Protein 7WWS (pdb70)

InterPro domains:
  IPR000885 Fibrillar collagen, C-terminal [PF01410] (1231-1465)
  IPR000885 Fibrillar collagen, C-terminal [PS51461] (1232-1466)
  IPR000885 Fibrillar collagen, C-terminal [SM00038] (1231-1466)
  IPR001007 VWFC domain [PF00093] (32-88)
  IPR001007 VWFC domain [PS01208] (50-88)
  IPR001007 VWFC domain [PS50184] (30-89)
  IPR001007 VWFC domain [SM00214] (32-88)
  IPR008160 Collagen triple helix repeat [PF01391] (474-532)
  IPR008160 Collagen triple helix repeat [PF01391] (534-592)
  IPR008160 Collagen triple helix repeat [PF01391] (958-1015)
  IPR008160 Collagen triple helix repeat [PF01391] (1077-1135)
  IPR008160 Collagen triple helix repeat [PF01391] (1137-1195)
  IPR050149 Collagen superfamily [PTHR24023] (837-1212)

GO terms:
  GO:0005515 protein binding (F, IPI)
  GO:0048407 platelet-derived growth factor binding (F, IDA)
  GO:0005576 extracellular region (C, TAS)
  GO:0005788 endoplasmic reticulum lumen (C, TAS)
  GO:0031012 extracellular matrix (C, TAS)
  GO:0005576 extracellular region (C, HDA)
  GO:0031012 extracellular matrix (C, HDA)
  GO:0030020 extracellular matrix structural constituent conferring tensile strength (F, HDA)
  GO:0005586 collagen type III trimer (C, IDA)
  GO:0002020 protease binding (F, IPI)
  GO:0005576 extracellular region (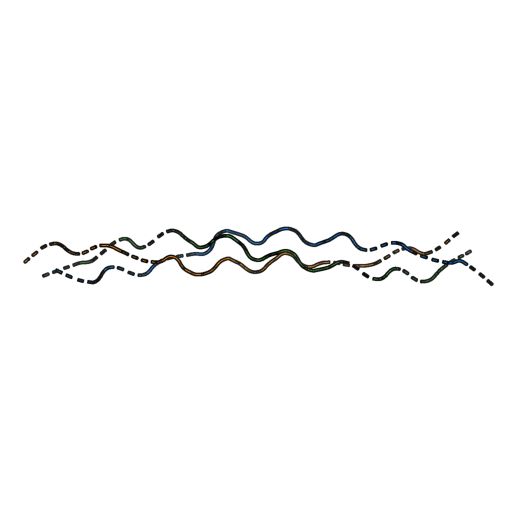C, IDA)
  GO:0042060 wound healing (P, IDA)
  GO:0009314 response to radiation (P, IDA)
  GO:0018149 peptide cross-linking (P, IDA)
  GO:0034097 response to cytokine (P, IDA)
  GO:0007160 cell-matrix adhesion (P, IDA)
  GO:0007179 transforming growth factor beta receptor signaling pathway (P, IDA)
  GO:0005178 integrin binding (F, IMP)
  GO:0005201 extracellular matrix structural constituent (F, IMP)
  GO:0031012 extracellular matrix (C, IMP)

B-factor: mean 15.26, std 11.07, range [2.04, 64.71]

Foldseek 3Di:
DDDDDDDDDDDDDDDDDDDDD/DDDDDDDDDDDDDDDDDDDDD/DDDDDDDDDDDDDDDDDDDDD

Structure (mmCIF, N/CA/C/O backbone):
data_7WWS
#
_entry.id   7WWS
#
_cell.length_a   18.582
_cell.length_b   19.320
_cell.length_c   7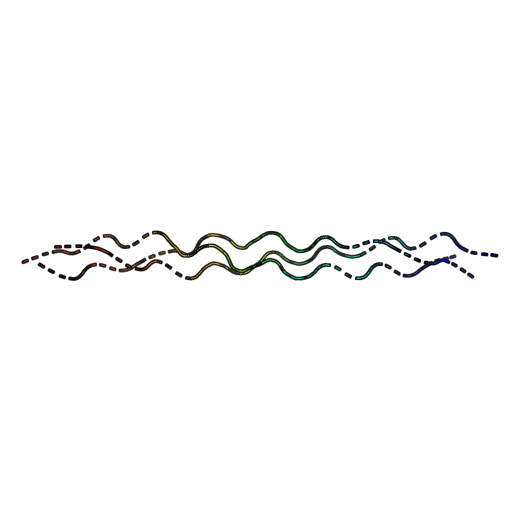4.234
_cell.angle_alpha   90.000
_cell.angle_beta   96.886
_cell.angle_gamma   90.000
#
_symmetry.space_group_name_H-M   'P 1 21 1'
#
loop_
_entity.id
_entity.type
_entity.pdbx_description
1 polymer 'Collagen alpha-1(III) chain'
2 water water
#
loop_
_atom_site.group_PDB
_atom_site.id
_atom_site.type_symbol
_atom_site.label_atom_id
_atom_site.label_alt_id
_atom_site.label_comp_id
_atom_site.label_asym_id
_atom_site.label_entity_id
_atom_site.label_seq_id
_atom_site.pdbx_PDB_ins_code
_atom_site.Cartn_x
_atom_site.Cartn_y
_atom_site.Cartn_z
_atom_site.occupancy
_atom_site.B_iso_or_equiv
_atom_site.auth_seq_id
_atom_site.auth_comp_id
_atom_site.auth_asym_id
_atom_site.auth_atom_id
_atom_site.pdbx_PDB_model_num
ATOM 1 N N . PRO A 1 1 ? 31.357 -2.735 21.521 1.000 25.524 1 PRO A N 1
ATOM 2 C CA . PRO A 1 1 ? 30.084 -2.366 20.881 1.000 22.457 1 PRO A CA 1
ATOM 3 C C . PRO A 1 1 ? 30.151 -2.541 19.372 1.000 32.282 1 PRO A C 1
ATOM 4 O O . PRO A 1 1 ? 31.237 -2.550 18.789 1.000 36.997 1 PRO A O 1
ATOM 16 N N . GLY A 1 3 ? 30.186 -2.000 15.316 1.000 21.940 3 GLY A N 1
ATOM 17 C CA . GLY A 1 3 ? 30.678 -1.029 14.361 1.000 19.967 3 GLY A CA 1
ATOM 18 C C . GLY A 1 3 ? 29.576 -0.260 13.592 1.000 25.046 3 GLY A C 1
ATOM 19 O O . GLY A 1 3 ? 28.383 -0.379 13.850 1.000 21.455 3 GLY A O 1
ATOM 20 N N . PRO A 1 4 ? 29.974 0.681 12.721 1.000 21.746 4 PRO A N 1
ATOM 21 C CA . PRO A 1 4 ? 29.010 1.484 11.982 1.000 22.217 4 PRO A CA 1
ATOM 22 C C . PRO A 1 4 ? 28.227 0.651 10.975 1.000 22.333 4 PRO A C 1
ATOM 23 O O . PRO A 1 4 ? 28.611 -0.454 10.620 1.000 20.259 4 PRO A O 1
ATOM 35 N N . GLY A 1 6 ? 27.018 -0.791 7.423 1.000 14.676 6 GLY A N 1
ATOM 36 C CA . GLY A 1 6 ? 27.633 -1.008 6.134 1.000 15.380 6 GLY A CA 1
ATOM 37 C C . GLY A 1 6 ? 27.122 -0.001 5.118 1.000 14.983 6 GLY A C 1
ATOM 38 O O . GLY A 1 6 ? 26.185 0.804 5.362 1.000 15.589 6 GLY A O 1
ATOM 39 N N . PRO A 1 7 ? 27.790 0.040 3.966 1.000 17.052 7 PRO A N 1
ATOM 40 C CA . PRO A 1 7 ? 27.362 0.942 2.918 1.000 17.648 7 PRO A CA 1
ATOM 41 C C . PRO A 1 7 ? 26.032 0.523 2.288 1.000 13.010 7 PRO A C 1
ATOM 42 O O . PRO A 1 7 ? 25.584 -0.617 2.412 1.000 14.225 7 PRO A O 1
ATOM 54 N N . GLY A 1 9 ? 23.445 -0.932 -0.334 1.000 12.698 9 GLY A N 1
ATOM 55 C CA . GLY A 1 9 ? 23.521 -1.969 -1.344 1.000 13.203 9 GLY A CA 1
ATOM 56 C C . GLY A 1 9 ? 23.696 -1.431 -2.758 1.000 13.331 9 GLY A C 1
ATOM 57 O O . GLY A 1 9 ? 23.331 -0.274 -3.053 1.000 13.538 9 GLY A O 1
ATOM 58 N N . ALA A 1 10 ? 24.069 -2.318 -3.659 1.000 13.430 10 ALA A N 1
ATOM 59 C CA . ALA A 1 10 ? 24.250 -1.991 -5.087 1.000 13.705 10 ALA A CA 1
ATOM 60 C C . ALA A 1 10 ? 22.862 -1.713 -5.687 1.000 13.937 10 ALA A C 1
ATOM 61 O O . ALA A 1 10 ? 21.891 -2.398 -5.359 1.000 17.038 10 ALA A O 1
ATOM 63 N N . ASN A 1 11 ? 22.733 -0.750 -6.585 1.000 14.615 11 ASN A N 1
ATOM 64 C CA . ASN A 1 11 ? 21.450 -0.566 -7.292 1.000 15.535 11 ASN A CA 1
ATOM 65 C C . ASN A 1 11 ? 21.246 -1.693 -8.290 1.000 14.794 11 ASN A C 1
ATOM 66 O O . ASN A 1 11 ? 22.165 -2.386 -8.700 1.000 15.670 11 ASN A O 1
ATOM 71 N N . GLY A 1 12 ? 19.982 -1.958 -8.503 1.000 13.896 12 GLY A N 1
ATOM 72 C CA . GLY A 1 12 ? 19.570 -2.966 -9.475 1.000 13.627 12 GLY A CA 1
ATOM 73 C C . GLY A 1 12 ? 19.928 -2.516 -10.889 1.000 11.868 12 GLY A C 1
ATOM 74 O O . GLY A 1 12 ? 20.171 -1.349 -11.199 1.000 14.873 12 GLY A O 1
ATOM 75 N N . LEU A 1 13 ? 19.933 -3.455 -11.791 1.000 14.421 13 LEU A N 1
ATOM 76 C CA . LEU A 1 13 ? 20.186 -3.159 -13.203 1.000 13.611 13 LEU A CA 1
ATOM 77 C C . LEU A 1 13 ? 18.925 -2.590 -13.849 1.000 11.831 13 LEU A C 1
ATOM 78 O O . LEU A 1 13 ? 17.809 -2.923 -13.450 1.000 12.114 13 LEU A O 1
ATOM 83 N N . SER A 1 14 ? 19.101 -1.855 -14.934 1.000 12.486 14 SER A N 1
ATOM 84 C CA . SER A 1 14 ? 17.946 -1.359 -15.699 1.000 12.814 14 SER A CA 1
ATOM 85 C C . SER A 1 14 ? 17.175 -2.538 -16.292 1.000 11.029 14 SER A C 1
ATOM 86 O O . SER A 1 14 ? 17.725 -3.581 -16.615 1.000 12.132 14 SER A O 1
ATOM 89 N N . GLY A 1 15 ? 15.877 -2.337 -16.429 1.000 9.028 15 GLY A N 1
ATOM 90 C CA . GLY A 1 15 ? 15.012 -3.347 -17.024 1.000 7.707 15 GLY A CA 1
ATOM 91 C C . GLY A 1 15 ? 15.195 -3.568 -18.521 1.000 7.868 15 GLY A C 1
ATOM 92 O O . GLY A 1 15 ? 15.847 -2.791 -19.213 1.000 9.382 15 GLY A O 1
ATOM 93 N N . GLU A 1 16 ? 14.623 -4.670 -18.975 1.000 8.878 16 GLU A N 1
ATOM 94 C CA . GLU A 1 16 ? 14.749 -5.001 -20.403 1.000 9.388 16 GLU A CA 1
ATOM 95 C C . GLU A 1 16 ? 13.745 -4.189 -21.222 1.000 7.183 16 GLU A C 1
ATOM 96 O O . GLU A 1 16 ? 12.770 -3.610 -20.748 1.000 6.860 16 GLU A O 1
ATOM 102 N N . ARG A 1 17 ? 14.018 -4.148 -22.504 1.000 7.364 17 ARG A N 1
ATOM 103 C CA . ARG A 1 17 ? 13.185 -3.484 -23.516 1.000 6.508 17 ARG A CA 1
ATOM 104 C C . ARG A 1 17 ? 11.783 -4.048 -23.475 1.000 4.938 17 ARG A C 1
ATOM 105 O O . ARG A 1 17 ? 11.606 -5.243 -23.333 1.000 6.143 17 ARG A O 1
ATOM 113 N N . GLY A 1 18 ? 10.786 -3.174 -23.579 1.000 4.453 18 GLY A N 1
ATOM 114 C CA . GLY A 1 18 ? 9.389 -3.574 -23.584 1.000 3.986 18 GLY A CA 1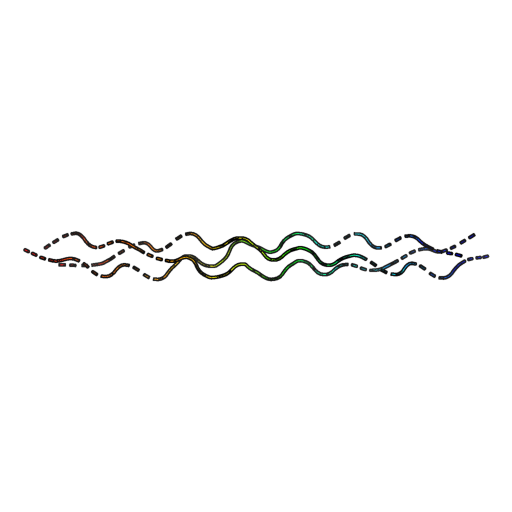
ATOM 115 C C . GLY A 1 18 ? 9.006 -4.336 -24.854 1.000 3.864 18 GLY A C 1
ATOM 116 O O . GLY A 1 18 ? 9.721 -4.369 -25.837 1.000 3.875 18 GLY A O 1
ATOM 117 N N . PRO A 1 19 ? 7.821 -4.961 -24.805 1.000 3.625 19 PRO A N 1
ATOM 118 C CA . PRO A 1 19 ? 7.367 -5.772 -25.935 1.000 3.143 19 PRO A CA 1
ATOM 119 C C . PRO A 1 19 ? 6.921 -4.937 -27.130 1.000 2.708 19 PRO A C 1
ATOM 120 O O . PRO A 1 19 ? 6.589 -3.762 -26.984 1.000 3.106 19 PRO A O 1
ATOM 132 N N . GLY A 1 21 ? 4.581 -3.229 -29.899 1.000 2.436 21 GLY A N 1
ATOM 133 C CA . GLY A 1 21 ? 3.215 -2.737 -29.910 1.000 2.464 21 GLY A CA 1
ATOM 134 C C . GLY A 1 21 ? 2.236 -3.643 -30.647 1.000 2.674 21 GLY A C 1
ATOM 135 O O . GLY A 1 21 ? 2.617 -4.573 -31.363 1.000 2.906 21 GLY A O 1
ATOM 136 N N . PRO A 1 22 ? 0.944 -3.359 -30.472 1.000 3.255 22 PRO A N 1
ATOM 137 C CA . PRO A 1 22 ? -0.075 -4.137 -31.168 1.000 3.395 22 PRO A CA 1
ATOM 138 C C . PRO A 1 22 ? -0.071 -3.861 -32.667 1.000 2.350 22 PRO A C 1
ATOM 139 O O . PRO A 1 22 ? 0.448 -2.854 -33.152 1.000 3.132 22 PRO A O 1
ATOM 151 N N . GLY A 1 24 ? -1.193 -2.532 -36.193 1.000 2.163 24 GLY A N 1
ATOM 152 C CA . GLY A 1 24 ? -1.826 -1.260 -36.515 1.000 2.038 24 GLY A CA 1
ATOM 153 C C . GLY A 1 24 ? -3.303 -1.411 -36.867 1.000 2.445 24 GLY A C 1
ATOM 154 O O . GLY A 1 24 ? -3.793 -2.536 -37.069 1.000 2.705 24 GLY A O 1
ATOM 155 N N . PRO A 1 25 ? -3.993 -0.275 -37.017 1.000 3.150 25 PRO A N 1
ATOM 156 C CA . PRO A 1 25 ? -5.387 -0.296 -37.423 1.000 3.687 25 PRO A CA 1
ATOM 157 C C . PRO A 1 25 ? -5.572 -0.879 -38.814 1.000 2.712 25 PRO A C 1
ATOM 158 O O . PRO A 1 25 ? -4.659 -0.822 -39.614 1.000 2.962 25 PRO A O 1
ATOM 170 N N . GLY A 1 27 ? -6.728 -1.085 -42.755 1.000 3.640 27 GLY A N 1
ATOM 171 C CA . GLY A 1 27 ? -6.878 -0.178 -43.886 1.000 5.384 27 GLY A CA 1
ATOM 172 C C . GLY A 1 27 ? -8.263 0.301 -44.125 1.000 5.917 27 GLY A C 1
ATOM 173 O O . GLY A 1 27 ? -9.223 -0.13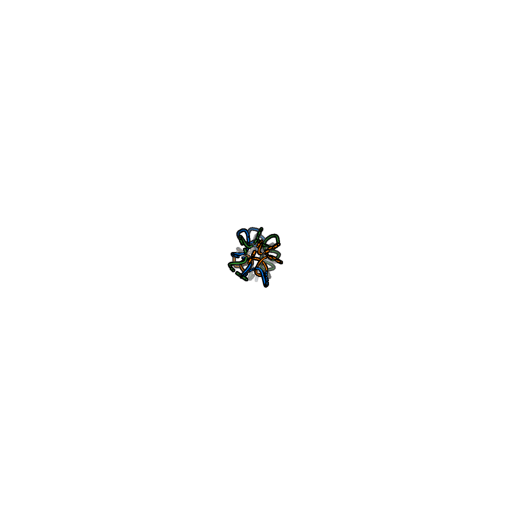7 -43.477 1.000 6.290 27 GLY A O 1
ATOM 175 N N . PRO B 1 1 ? 34.472 -2.981 12.549 1.000 24.472 1 PRO B N 1
ATOM 176 C CA . PRO B 1 1 ? 34.549 -2.336 11.242 1.000 23.077 1 PRO B CA 1
ATOM 177 C C . PRO B 1 1 ? 33.134 -2.057 10.752 1.000 26.124 1 PRO B C 1
ATOM 178 O O . PRO B 1 1 ? 32.162 -2.478 11.367 1.000 23.886 1 PRO B O 1
ATOM 190 N N . GLY B 1 3 ? 29.587 -2.664 8.883 1.000 24.987 3 GLY B N 1
ATOM 191 C CA . GLY B 1 3 ? 28.801 -3.876 8.649 1.000 20.673 3 GLY B CA 1
ATOM 192 C C . GLY B 1 3 ? 28.697 -4.219 7.162 1.000 21.209 3 GLY B C 1
ATOM 193 O O . GLY B 1 3 ? 29.307 -3.536 6.347 1.000 23.616 3 GLY B O 1
ATOM 194 N N . PRO B 1 4 ? 27.991 -5.307 6.770 1.000 19.488 4 PRO B N 1
ATOM 195 C CA . PRO B 1 4 ? 27.926 -5.690 5.369 1.000 21.470 4 PRO B CA 1
ATOM 196 C C . PRO B 1 4 ? 27.226 -4.615 4.534 1.000 16.675 4 PRO B C 1
ATOM 197 O O . PRO B 1 4 ? 26.369 -3.886 5.013 1.000 16.872 4 PRO B O 1
ATOM 209 N N . GLY B 1 6 ? 24.293 -3.238 2.266 1.000 12.560 6 GLY B N 1
ATOM 210 C CA . GLY B 1 6 ? 22.901 -3.607 2.162 1.000 13.166 6 GLY B CA 1
ATOM 211 C C . GLY B 1 6 ? 22.615 -4.553 0.986 1.000 16.225 6 GLY B C 1
ATOM 212 O O . GLY B 1 6 ? 23.451 -4.784 0.127 1.000 17.378 6 GLY B O 1
ATOM 213 N N . PRO B 1 7 ? 21.401 -5.146 0.971 1.000 17.989 7 PRO B N 1
ATOM 214 C CA . PRO B 1 7 ? 20.911 -5.973 -0.140 1.000 23.509 7 PRO B CA 1
ATOM 215 C C . PRO B 1 7 ? 21.011 -5.285 -1.492 1.000 23.751 7 PRO B C 1
ATOM 216 O O . PRO B 1 7 ? 20.698 -4.086 -1.592 1.000 20.258 7 PRO B O 1
ATOM 228 N N . GLY B 1 9 ? 19.623 -3.940 -4.991 1.000 27.180 9 GLY B N 1
ATOM 229 C CA . GLY B 1 9 ? 18.299 -3.648 -5.508 1.000 21.610 9 GLY B CA 1
ATOM 230 C C . GLY B 1 9 ? 17.864 -4.718 -6.499 1.000 16.603 9 GLY B C 1
ATOM 231 O O . GLY B 1 9 ? 18.700 -5.421 -7.069 1.000 18.249 9 GLY B O 1
ATOM 232 N N . ALA B 1 10 ? 16.577 -4.799 -6.770 1.000 16.750 10 ALA B N 1
ATOM 233 C CA . ALA B 1 10 ? 16.034 -5.688 -7.819 1.000 14.218 10 ALA B CA 1
ATOM 234 C C . ALA B 1 10 ? 16.302 -5.047 -9.176 1.000 13.633 10 ALA B C 1
ATOM 235 O O . ALA B 1 10 ? 16.454 -3.825 -9.269 1.000 14.808 10 ALA B O 1
ATOM 237 N N . ASN B 1 11 ? 16.280 -5.868 -10.218 1.000 12.621 11 ASN B N 1
ATOM 238 C CA . ASN B 1 11 ? 16.325 -5.362 -11.591 1.000 13.731 11 ASN B CA 1
ATOM 239 C C . ASN B 1 11 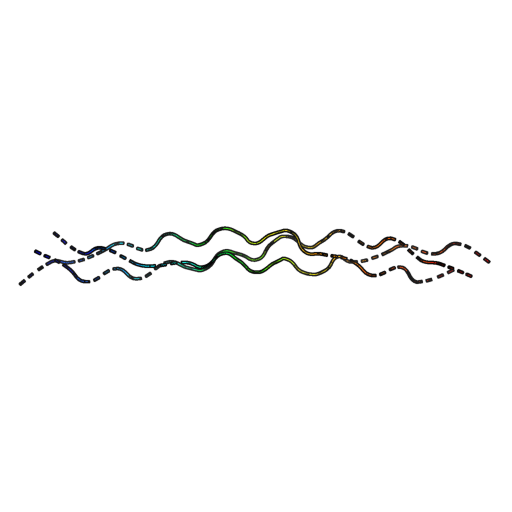? 15.050 -4.612 -11.903 1.000 11.880 11 ASN B C 1
ATOM 240 O O . ASN B 1 11 ? 14.009 -4.872 -11.334 1.000 12.282 11 ASN B O 1
ATOM 245 N N . GLY B 1 12 ? 15.189 -3.664 -12.811 1.000 11.689 12 GLY B N 1
ATOM 246 C CA . GLY B 1 12 ? 14.059 -2.823 -13.192 1.000 11.233 12 GLY B CA 1
ATOM 247 C C . GLY B 1 12 ? 12.993 -3.644 -13.910 1.000 10.060 12 GLY B C 1
ATOM 248 O O . GLY B 1 12 ? 13.251 -4.732 -14.448 1.000 10.563 12 GLY B O 1
ATOM 249 N N . LEU B 1 13 ? 11.791 -3.080 -13.956 1.000 10.489 13 LEU B N 1
ATOM 250 C CA . LEU B 1 13 ? 10.664 -3.671 -14.712 1.000 11.599 13 LEU B CA 1
ATOM 251 C C . LEU B 1 13 ? 10.975 -3.610 -16.189 1.000 8.662 13 LEU B C 1
ATOM 252 O O . LEU B 1 13 ? 11.675 -2.676 -16.678 1.000 9.209 13 LEU B O 1
ATOM 257 N N . SER B 1 14 ? 10.374 -4.502 -16.942 1.000 10.034 14 SER B N 1
ATOM 258 C CA . SER B 1 14 ? 10.370 -4.400 -18.386 1.000 9.956 14 SER B CA 1
ATOM 259 C C . SER B 1 14 ? 9.721 -3.099 -18.839 1.000 7.014 14 SER B C 1
ATOM 260 O O . SER B 1 14 ? 8.825 -2.597 -18.165 1.000 8.274 14 SER B O 1
ATOM 263 N N . GLY B 1 15 ? 10.188 -2.588 -19.953 1.000 6.510 15 GLY B N 1
ATOM 264 C CA . GLY B 1 15 ? 9.637 -1.365 -20.491 1.000 5.844 15 GLY B CA 1
ATOM 265 C C . GLY B 1 15 ? 8.186 -1.483 -20.907 1.000 4.954 15 GLY B C 1
ATOM 266 O O . GLY B 1 15 ? 7.639 -2.571 -21.086 1.000 5.893 15 GLY B O 1
ATOM 267 N N . GLU B 1 16 ? 7.605 -0.327 -21.157 1.000 5.613 16 GLU B N 1
ATOM 268 C CA . GLU B 1 16 ? 6.253 -0.214 -21.684 1.000 6.813 16 GLU B CA 1
ATOM 269 C C . GLU B 1 16 ? 6.145 -0.880 -23.057 1.000 4.806 16 GLU B C 1
ATOM 270 O O . GLU B 1 16 ? 7.077 -0.892 -23.827 1.000 4.352 16 GLU B O 1
ATOM 276 N N . ARG B 1 17 ? 4.977 -1.392 -23.375 1.000 4.445 17 ARG B N 1
ATOM 277 C CA . ARG B 1 17 ? 4.688 -1.909 -24.717 1.000 4.136 17 ARG B CA 1
ATOM 278 C C . ARG B 1 17 ? 4.812 -0.793 -25.729 1.000 3.277 17 ARG B C 1
ATOM 279 O O . ARG B 1 17 ? 4.516 0.369 -25.485 1.000 4.419 17 ARG B O 1
ATOM 287 N N . GLY B 1 18 ? 5.315 -1.160 -26.903 1.000 2.988 18 GLY B N 1
ATOM 288 C CA . GLY B 1 18 ? 5.541 -0.195 -27.999 1.000 3.049 18 GLY B CA 1
ATOM 289 C C . GLY B 1 18 ? 4.256 0.432 -28.501 1.000 3.540 18 GLY B C 1
ATOM 290 O O . GLY B 1 18 ? 3.175 -0.064 -28.244 1.000 3.720 18 GLY B O 1
ATOM 291 N N . PRO B 1 19 ? 4.413 1.541 -29.267 1.000 3.551 19 PRO B N 1
ATOM 292 C CA . PRO B 1 19 ? 3.285 2.173 -29.935 1.000 4.039 19 PRO B CA 1
ATOM 293 C C . PRO B 1 19 ? 2.566 1.228 -30.870 1.000 3.609 19 PRO B C 1
ATOM 294 O O . PRO B 1 19 ? 3.081 0.225 -31.346 1.000 2.687 19 PRO B O 1
ATOM 3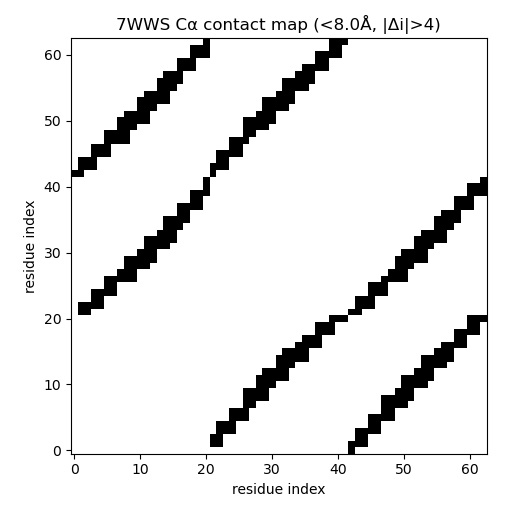06 N N . GLY B 1 21 ? 1.138 -0.290 -34.323 1.000 2.347 21 GLY B N 1
ATOM 307 C CA . GLY B 1 21 ? 1.740 -0.301 -35.644 1.000 2.603 21 GLY B CA 1
ATOM 308 C C . GLY B 1 21 ? 1.101 0.689 -36.610 1.000 2.367 21 GLY B C 1
ATOM 309 O O . GLY B 1 21 ? 0.050 1.270 -36.322 1.000 3.035 21 GLY B O 1
ATOM 310 N N . PRO B 1 22 ? 1.721 0.838 -37.774 1.000 2.836 22 PRO B N 1
ATOM 311 C CA . PRO B 1 22 ? 1.179 1.730 -38.797 1.000 3.234 22 PRO B CA 1
ATOM 312 C C . PRO B 1 22 ? -0.176 1.229 -39.292 1.000 3.027 22 PRO B C 1
ATOM 313 O O . PRO B 1 22 ? -0.451 0.023 -39.315 1.000 2.785 22 PRO B O 1
ATOM 325 N N . GLY B 1 24 ? -2.919 -0.227 -41.723 1.000 2.565 24 GLY B N 1
ATOM 326 C CA . GLY B 1 24 ? -2.909 -1.205 -42.798 1.000 2.672 24 GLY B CA 1
ATOM 327 C C . GLY B 1 24 ? -3.203 -0.585 -44.164 1.000 3.094 24 GLY B C 1
ATOM 328 O O . GLY B 1 24 ? -3.684 0.548 -44.248 1.000 3.672 24 GLY B O 1
ATOM 329 N N . PRO B 1 25 ? -2.991 -1.353 -45.230 1.000 4.098 25 PRO B N 1
ATOM 330 C CA . PRO B 1 25 ? -3.178 -0.853 -46.582 1.000 5.268 25 PRO B CA 1
ATOM 331 C C . PRO B 1 25 ? -4.632 -0.864 -46.981 1.000 5.308 25 PRO B C 1
ATOM 332 O O . PRO B 1 25 ? -5.469 -1.590 -46.455 1.000 5.426 25 PRO B O 1
ATOM 344 N N . GLY B 1 27 ? -8.129 -1.544 -48.916 1.000 11.380 27 GLY B N 1
ATOM 345 C CA . GLY B 1 27 ? -8.754 -2.735 -49.503 1.000 14.337 27 GLY B CA 1
ATOM 346 C C . GLY B 1 27 ? -8.573 -2.862 -50.993 1.000 17.136 27 GLY B C 1
ATOM 347 O O . GLY B 1 27 ? -8.682 -4.019 -51.450 1.000 16.783 27 GLY B O 1
ATOM 349 N N . PRO C 1 1 ? 33.749 -5.040 16.152 1.000 38.112 1 PRO C N 1
ATOM 350 C CA . PRO C 1 1 ? 33.270 -5.979 15.110 1.000 36.593 1 PRO C CA 1
ATOM 351 C C . PRO C 1 1 ? 32.446 -5.238 14.056 1.000 37.735 1 PRO C C 1
ATOM 352 O O . PRO C 1 1 ? 32.246 -4.031 14.204 1.000 34.904 1 PRO C O 1
ATOM 364 N N . GLY C 1 3 ? 29.448 -3.570 11.870 1.000 30.498 3 GLY C N 1
ATOM 365 C CA . GLY C 1 3 ? 28.141 -3.068 12.256 1.000 30.623 3 GLY C CA 1
ATOM 366 C C . GLY C 1 3 ? 26.965 -3.684 11.503 1.000 25.967 3 GLY C C 1
ATOM 367 O O . GLY C 1 3 ? 27.033 -4.710 10.819 1.000 22.750 3 GLY C O 1
ATOM 368 N N . PRO C 1 4 ? 25.802 -3.047 11.641 1.000 19.060 4 PRO C N 1
ATOM 369 C CA . PRO C 1 4 ? 24.601 -3.529 10.967 1.000 19.538 4 PRO C CA 1
ATOM 370 C C . PRO C 1 4 ? 24.725 -3.487 9.458 1.000 19.903 4 PRO C C 1
ATOM 371 O O . PRO C 1 4 ? 25.522 -2.676 8.979 1.000 18.119 4 PRO C O 1
ATOM 383 N N . GLY C 1 6 ? 24.079 -2.315 5.772 1.000 12.839 6 GLY C N 1
ATOM 384 C CA . GLY C 1 6 ? 23.670 -1.037 5.240 1.000 11.071 6 GLY C CA 1
ATOM 385 C C . GLY C 1 6 ? 22.287 -1.036 4.607 1.000 10.477 6 GLY C C 1
ATOM 386 O O . GLY C 1 6 ? 21.644 -2.083 4.473 1.000 12.115 6 GLY C O 1
ATOM 387 N N . PRO C 1 7 ? 21.818 0.151 4.196 1.000 11.549 7 PRO C N 1
ATOM 388 C CA . PRO C 1 7 ? 20.512 0.264 3.553 1.000 11.923 7 PRO C CA 1
ATOM 389 C C . PRO C 1 7 ? 20.397 -0.532 2.275 1.000 11.009 7 PRO C C 1
ATOM 390 O O . PRO C 1 7 ? 21.381 -0.696 1.552 1.000 10.473 7 PRO C O 1
ATOM 402 N N . GLY C 1 9 ? 19.883 -1.342 -1.598 1.000 16.131 9 GLY C N 1
ATOM 403 C CA . GLY C 1 9 ? 20.003 -0.629 -2.859 1.000 17.307 9 GLY C CA 1
ATOM 404 C C . GLY C 1 9 ? 18.647 -0.262 -3.450 1.000 15.837 9 GLY C C 1
ATOM 405 O O . GLY C 1 9 ? 17.652 -0.892 -3.183 1.000 21.206 9 GLY C O 1
ATOM 406 N N . ALA C 1 10 ? 18.619 0.747 -4.298 1.000 18.687 10 ALA C N 1
ATOM 407 C CA . ALA C 1 10 ? 17.402 1.094 -5.062 1.000 17.179 10 ALA C CA 1
ATOM 408 C C . ALA C 1 10 ? 17.205 0.083 -6.193 1.000 14.441 10 ALA C C 1
ATOM 409 O O . ALA C 1 10 ? 18.199 -0.430 -6.726 1.000 16.097 10 ALA C O 1
ATOM 411 N N . ASN C 1 11 ? 15.953 -0.222 -6.538 1.000 15.763 11 ASN C N 1
ATOM 412 C CA . ASN C 1 11 ? 15.702 -1.088 -7.706 1.000 14.419 11 ASN C CA 1
ATOM 413 C C . ASN C 1 11 ? 16.098 -0.392 -9.012 1.000 12.521 11 ASN C C 1
ATOM 414 O O . ASN C 1 11 ? 16.228 0.848 -9.034 1.000 14.484 11 ASN C O 1
ATOM 419 N N . GLY C 1 12 ? 16.339 -1.182 -10.060 1.000 13.528 12 GLY C N 1
ATOM 420 C CA . GLY C 1 12 ? 16.703 -0.566 -11.328 1.000 12.834 12 GLY C CA 1
ATOM 421 C C . GLY C 1 12 ? 15.605 0.267 -11.961 1.000 12.646 12 GLY C C 1
ATOM 422 O O . GLY C 1 12 ? 14.421 0.116 -11.625 1.000 13.095 12 GLY C O 1
ATOM 423 N N . LEU C 1 13 ? 16.003 1.136 -12.892 1.000 11.787 13 LEU C N 1
ATOM 424 C CA . LEU C 1 13 ? 15.015 1.907 -13.648 1.000 11.877 13 LEU C CA 1
ATOM 425 C C . LEU C 1 13 ? 14.340 0.983 -14.658 1.000 8.978 13 LEU C C 1
ATOM 426 O O . LEU C 1 13 ? 14.875 -0.067 -15.062 1.000 9.636 13 LEU C O 1
ATOM 431 N N . SER C 1 14 ? 13.143 1.356 -15.052 1.000 10.050 14 SER C N 1
ATOM 432 C CA A SER C 1 14 ? 12.376 0.570 -16.038 0.500 9.648 14 SER C CA 1
ATOM 433 C CA B SER C 1 14 ? 12.354 0.626 -16.055 0.500 8.917 14 SER C CA 1
ATOM 434 C C . SER C 1 14 ? 13.128 0.568 -17.370 1.000 6.568 14 SER C C 1
ATOM 435 O O . SER C 1 14 ? 13.873 1.509 -17.707 1.000 7.781 14 SER C O 1
ATOM 440 N N . GLY C 1 15 ? 12.894 -0.475 -18.144 1.000 5.818 15 GLY C N 1
ATOM 441 C CA . GLY C 1 15 ? 13.438 -0.581 -19.485 1.000 5.494 15 GLY C CA 1
ATOM 442 C C . GLY C 1 15 ? 12.825 0.382 -20.453 1.000 5.040 15 GLY C C 1
ATOM 443 O O . GLY C 1 15 ? 11.843 1.069 -20.151 1.000 5.758 15 GLY C O 1
ATOM 444 N N . GLU C 1 16 ? 13.495 0.487 -21.580 1.000 5.039 16 GLU C N 1
ATOM 445 C CA . GLU C 1 16 ? 12.980 1.353 -22.657 1.000 5.437 16 GLU C CA 1
ATOM 446 C C . GLU C 1 16 ? 11.681 0.794 -23.214 1.000 4.348 16 GLU C C 1
ATOM 447 O O . GLU C 1 16 ? 11.388 -0.419 -23.117 1.000 4.454 16 GLU C O 1
ATOM 453 N N . ARG C 1 17 ? 10.923 1.663 -23.835 1.000 4.225 17 ARG C N 1
ATOM 454 C CA . ARG C 1 17 ? 9.670 1.253 -24.488 1.000 3.866 17 ARG C CA 1
ATOM 455 C C . ARG C 1 17 ? 9.990 0.337 -25.663 1.000 3.333 17 ARG C C 1
ATOM 456 O O . ARG C 1 17 ? 11.004 0.469 -26.374 1.000 3.923 17 ARG C O 1
ATOM 464 N N . GLY C 1 18 ? 9.115 -0.630 -25.878 1.000 3.849 18 GLY C N 1
ATOM 465 C CA . GLY C 1 18 ? 9.239 -1.528 -27.015 1.000 3.235 18 GLY C CA 1
ATOM 466 C C . GLY C 1 18 ? 9.019 -0.845 -28.353 1.000 3.003 18 GLY C C 1
ATOM 467 O O . GLY C 1 18 ? 8.619 0.334 -28.445 1.000 2.788 18 GLY C O 1
ATOM 468 N N . PRO C 1 19 ? 9.270 -1.564 -29.447 1.000 2.731 19 PRO C N 1
ATOM 469 C CA . PRO C 1 19 ? 9.143 -0.971 -30.778 1.000 2.528 19 PRO C CA 1
ATOM 470 C C . PRO C 1 19 ? 7.689 -0.883 -31.195 1.000 2.275 19 PRO C C 1
ATOM 471 O O . PRO C 1 19 ? 6.815 -1.589 -30.670 1.000 2.479 19 PRO C O 1
ATOM 483 N N . GLY C 1 21 ? 4.362 -1.596 -33.215 1.000 2.062 21 GLY C N 1
ATOM 484 C CA . GLY C 1 21 ? 3.827 -2.848 -33.758 1.000 2.197 21 GLY C CA 1
ATOM 485 C C . GLY C 1 21 ? 3.912 -2.928 -35.266 1.000 2.115 21 GLY C C 1
ATOM 486 O O . GLY C 1 21 ? 4.352 -1.992 -35.940 1.000 2.417 21 GLY C O 1
ATOM 487 N N . PRO C 1 22 ? 3.492 -4.058 -35.827 1.000 2.039 22 PRO 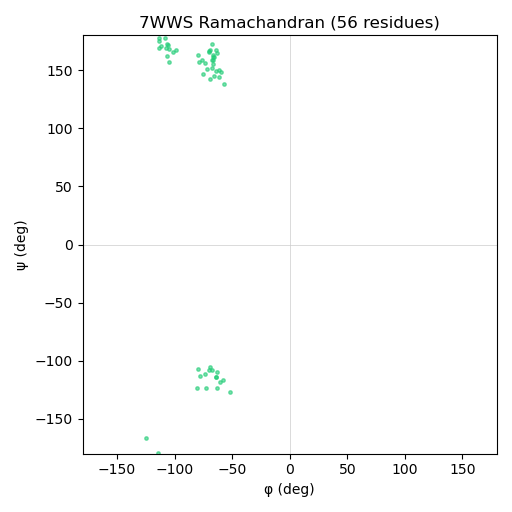C N 1
ATOM 488 C CA . PRO C 1 22 ? 3.557 -4.280 -37.274 1.000 2.133 22 PRO C CA 1
ATOM 489 C C . PRO C 1 22 ? 2.396 -3.580 -37.950 1.000 2.240 22 PRO C C 1
ATOM 490 O O . PRO C 1 22 ? 1.391 -3.244 -37.318 1.000 2.497 22 PRO C O 1
ATOM 502 N N . GLY C 1 24 ? -1.028 -2.776 -39.848 1.000 2.050 24 GLY C N 1
ATOM 503 C CA . GLY C 1 24 ? -2.347 -3.353 -39.721 1.000 2.352 24 GLY C CA 1
ATOM 504 C C . GLY C 1 24 ? -2.762 -4.145 -40.958 1.000 2.334 24 GLY C C 1
ATOM 505 O O . GLY C 1 24 ? -2.096 -4.159 -41.982 1.000 2.470 24 GLY C O 1
ATOM 506 N N . PRO C 1 25 ? -3.885 -4.860 -40.842 1.000 2.671 25 PRO C N 1
ATOM 507 C CA . PRO C 1 25 ? -4.373 -5.671 -41.938 1.000 3.162 25 PRO C CA 1
ATOM 508 C C . PRO C 1 25 ? -4.954 -4.771 -43.040 1.000 2.932 25 PRO C C 1
ATOM 509 O O . PRO C 1 25 ? -5.305 -3.607 -42.830 1.000 3.010 25 PRO C O 1
ATOM 521 N N . GLY C 1 27 ? -7.703 -3.286 -45.649 1.000 4.963 27 GLY C N 1
ATOM 522 C CA . GLY C 1 27 ? -9.142 -3.054 -45.586 1.000 6.217 27 GLY C CA 1
ATOM 523 C C . GLY C 1 27 ? -9.981 -4.067 -46.342 1.000 6.782 27 GLY C C 1
ATOM 524 O O . GLY C 1 27 ? -9.436 -4.950 -47.080 1.000 7.476 27 GLY C O 1
#

Solvent-accessible surface area: 5314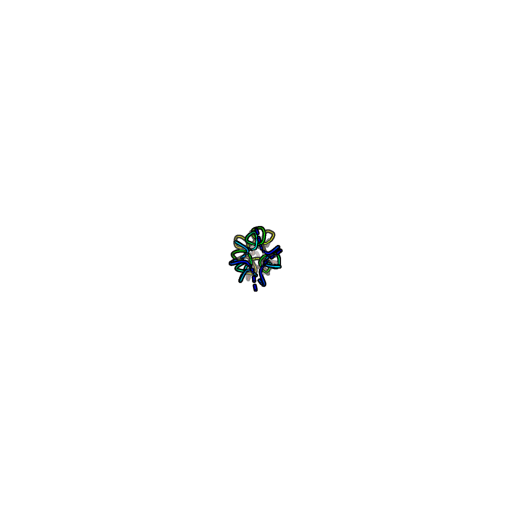 Å² total

Secondary structure (DSSP, 8-state):
------PPPPPPPPP------/------PPPPPPPPP------/------PPPPPPPPP------

Sequence (63 aa):
PGPGPGANGLSGERGPGPGPGPGPGPGANGLSGERGPGPGPGPGPGPGANGLSSGERGPGPGPG

Organism: Homo sapiens (NCBI:txid9606)

Radius of gyration: 21.36 Å; Cα contacts (8 Å, |Δi|>4): 210; chains: 3; bounding box: 44×8×70 Å